Protein AF-A0A9J6DP48-F1 (afdb_monomer_lite)

Structure (mmCIF, N/CA/C/O backbone):
data_AF-A0A9J6DP48-F1
#
_entry.id   AF-A0A9J6DP48-F1
#
loop_
_atom_site.group_PDB
_atom_site.id
_atom_site.type_symbol
_atom_site.label_atom_id
_atom_site.label_alt_id
_atom_site.label_comp_id
_atom_site.label_asym_id
_atom_site.label_entity_id
_atom_site.label_seq_id
_atom_site.pdbx_PDB_ins_code
_atom_site.Cartn_x
_atom_site.Cartn_y
_atom_site.Cartn_z
_atom_site.occupancy
_atom_site.B_iso_or_equiv
_atom_site.auth_seq_id
_atom_site.auth_comp_id
_atom_site.auth_asym_id
_atom_site.auth_atom_id
_atom_site.pdbx_PDB_model_num
ATOM 1 N N . MET A 1 1 ? 14.616 7.658 72.452 1.00 38.72 1 MET A N 1
ATOM 2 C CA . MET A 1 1 ? 15.156 8.562 71.415 1.00 38.72 1 MET A CA 1
ATOM 3 C C . MET A 1 1 ? 15.125 7.809 70.086 1.00 38.72 1 MET A C 1
ATOM 5 O O . MET A 1 1 ? 15.898 6.875 69.933 1.00 38.72 1 MET A O 1
ATOM 9 N N . GLN A 1 2 ? 14.198 8.111 69.175 1.00 39.59 2 GLN A N 1
ATOM 10 C CA . GLN A 1 2 ? 14.243 7.608 67.791 1.00 39.59 2 GLN A CA 1
ATO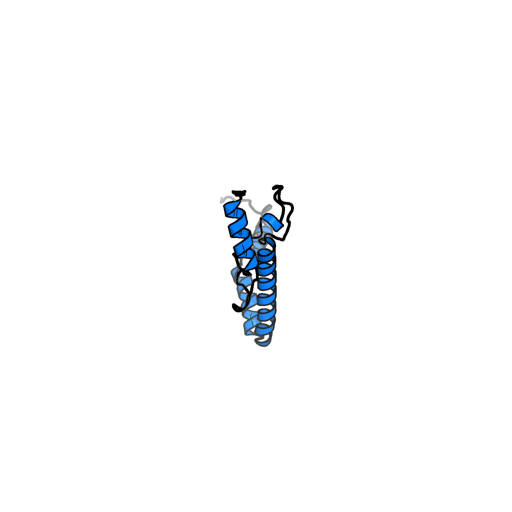M 11 C C . GLN A 1 2 ? 14.363 8.817 66.853 1.00 39.59 2 GLN A C 1
ATOM 13 O O . G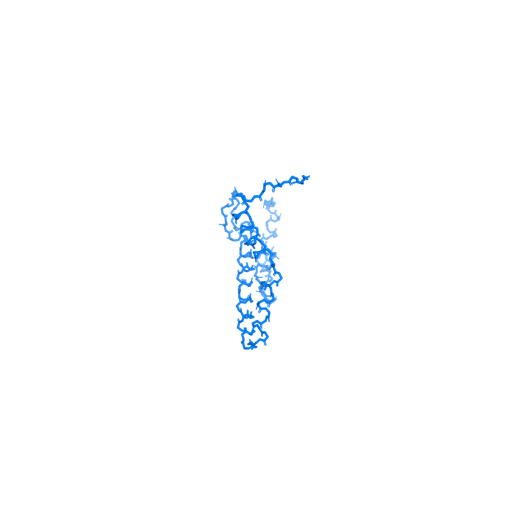LN A 1 2 ? 13.690 9.819 67.109 1.00 39.59 2 GLN A O 1
ATOM 18 N N . PRO A 1 3 ? 15.241 8.786 65.834 1.00 47.66 3 PRO A N 1
ATOM 19 C CA . PRO A 1 3 ? 15.515 9.960 65.020 1.00 47.66 3 PRO A CA 1
ATOM 20 C C . PRO A 1 3 ? 14.366 10.214 64.041 1.00 47.66 3 PRO A C 1
ATOM 22 O O . PRO A 1 3 ? 13.987 9.353 63.248 1.00 47.66 3 PRO A O 1
ATOM 25 N N . ILE A 1 4 ? 13.820 11.425 64.105 1.00 49.38 4 ILE A N 1
ATOM 26 C CA . ILE A 1 4 ? 12.831 11.954 63.169 1.00 49.38 4 ILE A CA 1
ATOM 27 C C . ILE A 1 4 ? 13.558 12.194 61.843 1.00 49.38 4 ILE A C 1
ATOM 29 O O . ILE A 1 4 ? 14.366 13.112 61.726 1.00 49.38 4 ILE A O 1
ATOM 33 N N . THR A 1 5 ? 13.315 11.342 60.847 1.00 54.69 5 THR A N 1
ATOM 34 C CA . THR A 1 5 ? 13.857 11.542 59.501 1.00 54.69 5 THR A CA 1
ATOM 35 C C . THR A 1 5 ? 13.047 12.611 58.780 1.00 54.69 5 THR A C 1
ATOM 37 O O . THR A 1 5 ? 11.909 12.384 58.361 1.00 54.69 5 THR A O 1
ATOM 40 N N . ASP A 1 6 ? 13.662 13.774 58.633 1.00 50.88 6 ASP A N 1
ATOM 41 C CA . ASP A 1 6 ? 13.174 14.901 57.859 1.00 50.88 6 ASP A CA 1
ATOM 42 C C . ASP A 1 6 ? 13.289 14.607 56.351 1.00 50.88 6 ASP A C 1
ATOM 44 O O . ASP A 1 6 ? 14.372 14.620 55.765 1.00 50.88 6 ASP A O 1
ATOM 48 N N . LYS A 1 7 ? 12.167 14.257 55.715 1.00 54.50 7 LYS A N 1
ATOM 49 C CA . LYS A 1 7 ? 12.022 14.191 54.248 1.00 54.50 7 LYS A CA 1
ATOM 50 C C . LYS A 1 7 ? 10.617 14.634 53.838 1.00 54.50 7 LYS A C 1
ATOM 52 O O . LYS A 1 7 ? 9.871 13.860 53.240 1.00 54.50 7 LYS A O 1
ATOM 57 N N . LYS A 1 8 ? 10.208 15.861 54.180 1.00 53.84 8 LYS A N 1
ATOM 58 C CA . LYS A 1 8 ? 8.842 16.334 53.866 1.00 53.84 8 LYS A CA 1
ATOM 59 C C . LYS A 1 8 ? 8.696 17.672 53.139 1.00 53.84 8 LYS A C 1
ATOM 61 O O . LYS A 1 8 ? 7.571 18.146 53.046 1.00 53.84 8 LYS A O 1
ATOM 66 N N . PHE A 1 9 ? 9.739 18.230 52.514 1.00 52.09 9 PHE A N 1
ATOM 67 C CA . PHE A 1 9 ? 9.581 19.523 51.812 1.00 52.09 9 PHE A CA 1
ATOM 68 C C . PHE A 1 9 ? 9.864 19.555 50.296 1.00 52.09 9 PHE A C 1
ATOM 70 O O . PHE A 1 9 ? 9.382 20.453 49.616 1.00 52.09 9 PHE A O 1
ATOM 77 N N . GLY A 1 10 ? 10.544 18.556 49.717 1.00 54.34 10 GLY A N 1
ATOM 78 C CA . GLY A 1 10 ? 10.878 18.538 48.274 1.00 54.34 10 GLY A CA 1
ATOM 79 C C . GLY A 1 10 ? 10.018 17.626 47.388 1.00 54.34 10 GLY A C 1
ATOM 80 O O . GLY A 1 10 ? 10.191 17.595 46.173 1.00 54.34 10 GLY A O 1
ATOM 81 N N . SER A 1 11 ? 9.108 16.847 47.975 1.00 58.91 11 SER A N 1
ATOM 82 C CA . SER A 1 11 ? 8.538 15.676 47.297 1.00 58.91 11 SER A CA 1
ATOM 83 C C . SER A 1 11 ? 7.237 15.988 46.523 1.00 58.91 11 SER A C 1
ATOM 85 O O . SER A 1 11 ? 7.026 15.409 45.461 1.00 58.91 11 SER A O 1
ATOM 87 N N . HIS A 1 12 ? 6.426 16.984 46.942 1.00 58.69 12 HIS A N 1
ATOM 88 C CA . HIS A 1 12 ? 5.086 17.298 46.371 1.00 58.69 12 HIS A CA 1
ATOM 89 C C . HIS A 1 12 ? 4.992 17.474 44.858 1.00 58.69 12 HIS A C 1
ATOM 91 O O . HIS A 1 12 ? 3.993 17.092 44.240 1.00 58.69 12 HIS A O 1
ATOM 97 N N . ARG A 1 13 ? 6.044 18.007 44.243 1.00 63.12 13 ARG A N 1
ATOM 98 C CA . ARG A 1 13 ? 6.083 18.224 42.799 1.00 63.12 13 ARG A CA 1
ATOM 99 C C . ARG A 1 13 ? 6.512 16.964 42.039 1.00 63.12 13 ARG A C 1
ATOM 101 O O . ARG A 1 13 ? 5.969 16.707 40.970 1.00 63.12 13 ARG A O 1
ATOM 108 N N . ALA A 1 14 ? 7.417 16.169 42.613 1.00 64.88 14 ALA A N 1
ATOM 109 C CA . ALA A 1 14 ? 8.017 14.999 41.974 1.00 64.88 14 ALA A CA 1
ATOM 110 C C . ALA A 1 14 ? 7.031 13.829 41.824 1.00 64.88 14 ALA A C 1
ATOM 112 O O . ALA A 1 14 ? 6.962 13.215 40.757 1.00 64.88 14 ALA A O 1
ATOM 113 N N . TYR A 1 15 ? 6.209 13.547 42.840 1.00 64.81 15 TYR A N 1
ATOM 114 C CA . TYR A 1 15 ? 5.183 12.506 42.700 1.00 64.81 15 TYR A CA 1
ATOM 115 C C . TYR A 1 15 ? 4.028 12.925 41.803 1.00 64.81 15 TYR A C 1
ATOM 117 O O . TYR A 1 15 ? 3.559 12.103 41.028 1.00 64.81 15 TYR A O 1
ATOM 125 N N . ARG A 1 16 ? 3.640 14.206 41.796 1.00 71.81 16 ARG A N 1
ATOM 126 C CA . ARG A 1 16 ? 2.632 14.705 40.848 1.00 71.81 16 ARG A CA 1
ATOM 127 C C . ARG A 1 16 ? 3.093 14.539 39.394 1.00 71.81 16 ARG A C 1
ATOM 129 O O . ARG A 1 16 ? 2.302 14.165 38.533 1.00 71.81 16 ARG A O 1
ATOM 136 N N . THR A 1 17 ? 4.376 14.780 39.110 1.00 66.88 17 THR A N 1
ATOM 137 C CA . THR A 1 17 ? 4.948 14.518 37.778 1.00 66.88 17 THR A CA 1
ATOM 138 C C . THR A 1 17 ? 5.053 13.025 37.463 1.00 66.88 17 THR A C 1
ATOM 140 O O . THR A 1 17 ? 4.810 12.633 36.324 1.00 66.88 17 THR A O 1
ATOM 143 N N . ALA A 1 18 ? 5.352 12.179 38.453 1.00 70.62 18 ALA A N 1
ATOM 144 C CA . ALA A 1 18 ? 5.431 10.729 38.268 1.00 70.62 18 ALA A CA 1
ATOM 145 C C . ALA A 1 18 ? 4.051 10.084 38.025 1.00 70.62 18 ALA A C 1
ATOM 147 O O . ALA A 1 18 ? 3.928 9.210 37.171 1.00 70.62 18 ALA A O 1
ATOM 148 N N . GLU A 1 19 ? 3.001 10.557 38.700 1.00 69.00 19 GLU A N 1
ATOM 149 C CA . GLU A 1 19 ? 1.613 10.128 38.474 1.00 69.00 19 GLU A CA 1
ATOM 150 C C . GLU A 1 19 ? 1.126 10.486 37.062 1.00 69.00 19 GLU A C 1
ATOM 152 O O . GLU A 1 19 ? 0.516 9.664 36.375 1.00 69.00 19 GLU A O 1
ATOM 157 N N . MET A 1 20 ? 1.446 11.693 36.582 1.00 65.75 20 MET A N 1
ATOM 158 C CA . MET A 1 20 ? 1.123 12.119 35.213 1.00 65.75 20 MET A CA 1
ATOM 159 C C . MET A 1 20 ? 1.863 11.271 34.168 1.00 65.75 20 MET A C 1
ATOM 161 O O . MET A 1 20 ? 1.273 10.871 33.164 1.00 65.75 20 MET A O 1
ATOM 165 N N . MET A 1 21 ? 3.132 10.939 34.430 1.00 65.19 21 MET A N 1
ATOM 166 C CA . MET A 1 21 ? 3.930 10.048 33.583 1.00 65.19 21 MET A CA 1
ATOM 167 C C . MET A 1 21 ? 3.373 8.618 33.549 1.00 65.19 21 MET A C 1
ATOM 169 O O . MET A 1 21 ? 3.361 8.004 32.484 1.00 65.19 21 MET A O 1
ATOM 173 N N . GLN A 1 22 ? 2.866 8.092 34.671 1.00 66.56 22 GLN A N 1
ATOM 174 C CA . GLN A 1 22 ? 2.203 6.783 34.690 1.00 66.56 22 GLN A CA 1
ATOM 175 C C . GLN A 1 22 ? 0.908 6.780 33.870 1.00 66.56 22 GLN A C 1
ATOM 177 O O . GLN A 1 22 ? 0.672 5.845 33.113 1.00 66.56 22 GLN A O 1
ATOM 182 N N . LYS A 1 23 ? 0.104 7.848 33.936 1.00 63.81 23 LYS A N 1
ATOM 183 C CA . LYS A 1 23 ? -1.174 7.932 33.207 1.00 63.81 23 LYS A CA 1
ATOM 184 C C . LYS A 1 23 ? -1.012 7.961 31.681 1.00 63.81 23 LYS A C 1
ATOM 186 O O . LYS A 1 23 ? -1.891 7.485 30.969 1.00 63.81 23 LYS A O 1
ATOM 191 N N . ILE A 1 24 ? 0.106 8.490 31.182 1.00 63.44 24 ILE A N 1
ATOM 192 C CA . ILE A 1 24 ? 0.457 8.486 29.749 1.00 63.44 24 ILE A CA 1
ATOM 193 C C . ILE A 1 24 ? 1.027 7.122 29.316 1.00 63.44 24 ILE A C 1
ATOM 195 O O . ILE A 1 24 ? 0.912 6.744 28.152 1.00 63.44 24 ILE A O 1
ATOM 199 N N . LYS A 1 25 ? 1.617 6.360 30.246 1.00 62.44 25 LYS A N 1
ATOM 200 C CA . LYS A 1 25 ? 2.350 5.117 29.968 1.00 62.44 25 LYS A CA 1
ATOM 201 C C . LYS A 1 25 ? 1.486 3.849 29.983 1.00 62.44 25 LYS A C 1
ATOM 203 O O . LYS A 1 25 ? 2.041 2.772 29.815 1.00 62.44 25 LYS A O 1
ATOM 208 N N . ASP A 1 26 ? 0.162 3.954 30.114 1.00 65.00 26 ASP A N 1
ATOM 209 C CA . ASP A 1 26 ? -0.770 2.817 30.035 1.00 65.00 26 ASP A CA 1
ATOM 210 C C . ASP A 1 26 ? -1.331 2.653 28.593 1.00 65.00 26 ASP A C 1
ATOM 212 O O . ASP A 1 26 ? -2.470 3.060 28.325 1.00 65.00 26 ASP A O 1
ATOM 216 N N . PRO A 1 27 ? -0.598 2.048 27.629 1.00 62.41 27 PRO A N 1
ATOM 217 C CA . PRO A 1 27 ? -1.083 1.845 26.256 1.00 62.41 27 PRO A CA 1
ATOM 218 C C . PRO A 1 27 ? -2.288 0.896 26.200 1.00 62.41 27 PRO A C 1
ATOM 220 O O . PRO A 1 27 ? -3.086 0.951 25.264 1.00 62.41 27 PRO A O 1
ATOM 223 N N . GLU A 1 28 ? -2.428 0.045 27.216 1.00 66.88 28 GLU A N 1
ATOM 224 C CA . GLU A 1 28 ? -3.530 -0.897 27.403 1.00 66.88 28 GLU A CA 1
ATOM 225 C C . GLU A 1 28 ? -4.877 -0.161 27.489 1.00 66.88 28 GLU A C 1
ATOM 227 O O . GLU A 1 28 ? -5.818 -0.493 26.770 1.00 66.88 28 GLU A O 1
ATOM 232 N N . LYS A 1 29 ? -4.970 0.912 28.291 1.00 61.22 29 LYS A N 1
ATOM 233 C CA . LYS A 1 29 ? -6.231 1.651 28.493 1.00 61.22 29 LYS A CA 1
ATOM 234 C C . LYS A 1 29 ? -6.672 2.413 27.242 1.00 61.22 29 LYS A C 1
ATOM 236 O O . LYS A 1 29 ? -7.864 2.471 26.949 1.00 61.22 29 LYS A O 1
ATOM 241 N N . MET A 1 30 ? -5.716 2.940 26.476 1.00 60.28 30 MET A N 1
ATOM 242 C CA . MET A 1 30 ? -5.978 3.621 25.202 1.00 60.28 30 MET A CA 1
ATOM 243 C C . MET A 1 30 ? -6.451 2.644 24.112 1.00 60.28 30 MET A C 1
ATOM 245 O O . MET A 1 30 ? -7.399 2.947 23.389 1.00 60.28 30 MET A O 1
ATOM 249 N N . LYS A 1 31 ? -5.8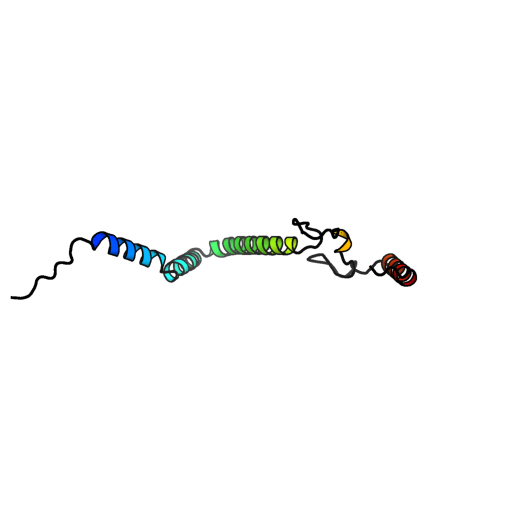48 1.446 24.012 1.00 60.28 31 LYS A N 1
ATOM 250 C CA . LYS A 1 31 ? -6.275 0.403 23.055 1.00 60.28 31 LYS A CA 1
ATOM 251 C C . LYS A 1 31 ? -7.667 -0.141 23.369 1.00 60.28 31 LYS A C 1
ATOM 253 O O . LYS A 1 31 ? -8.466 -0.358 22.457 1.00 60.28 31 LYS A O 1
ATOM 258 N N . VAL A 1 32 ? -7.973 -0.330 24.651 1.00 62.28 32 VAL A N 1
ATOM 259 C CA . VAL A 1 32 ? -9.283 -0.824 25.095 1.00 62.28 32 VAL A CA 1
ATOM 260 C C . VAL A 1 32 ? -10.395 0.186 24.789 1.00 62.28 32 VAL A C 1
ATOM 262 O O . VAL A 1 32 ? -11.483 -0.230 24.397 1.00 62.28 32 VAL A O 1
ATOM 265 N N . PHE A 1 33 ? -10.126 1.495 24.871 1.00 64.19 33 PHE A N 1
ATOM 266 C CA . PHE A 1 33 ? -11.118 2.544 24.603 1.00 64.19 33 PHE A CA 1
ATOM 267 C C . PHE A 1 33 ? -11.691 2.493 23.171 1.00 64.19 33 PHE A C 1
ATOM 269 O O . PHE A 1 33 ? -12.908 2.567 22.992 1.00 64.19 33 PHE A O 1
ATOM 276 N N . GLY A 1 34 ? -10.846 2.282 22.154 1.00 68.69 34 GLY A N 1
ATOM 277 C CA . GLY A 1 34 ? -11.287 2.205 20.753 1.00 68.69 34 GLY A CA 1
ATOM 278 C C . GLY A 1 34 ? -12.138 0.966 20.448 1.00 68.69 34 GLY A C 1
ATOM 279 O O . GLY A 1 34 ? -13.191 1.061 19.822 1.00 68.69 34 GLY A O 1
ATOM 280 N N . LEU A 1 35 ? -11.732 -0.202 20.955 1.00 72.00 35 LEU A N 1
ATOM 281 C CA . LEU A 1 35 ? -12.469 -1.460 20.772 1.00 72.00 35 LEU A CA 1
ATOM 282 C C . LEU A 1 35 ? -13.823 -1.461 21.501 1.00 72.00 35 LEU A C 1
ATOM 284 O O . LEU A 1 35 ? -14.792 -2.047 21.012 1.00 72.00 35 LEU A O 1
ATOM 288 N N . TYR A 1 36 ? -13.914 -0.788 22.652 1.00 70.44 36 TYR A N 1
ATOM 289 C CA . TYR A 1 36 ? -15.168 -0.670 23.399 1.00 70.44 36 TYR A CA 1
ATOM 290 C C . TYR A 1 36 ? -16.206 0.184 22.656 1.00 70.44 36 TYR A C 1
ATOM 292 O O . TYR A 1 36 ? -17.386 -0.173 22.625 1.00 70.44 36 TYR A O 1
ATOM 300 N N . ALA A 1 37 ? -15.765 1.262 21.999 1.00 74.44 37 ALA A N 1
ATOM 301 C CA . ALA A 1 37 ? -16.627 2.119 21.186 1.00 74.44 37 ALA A CA 1
ATOM 302 C C . ALA A 1 37 ? -17.258 1.351 20.007 1.00 74.44 37 ALA A C 1
ATOM 304 O O . ALA 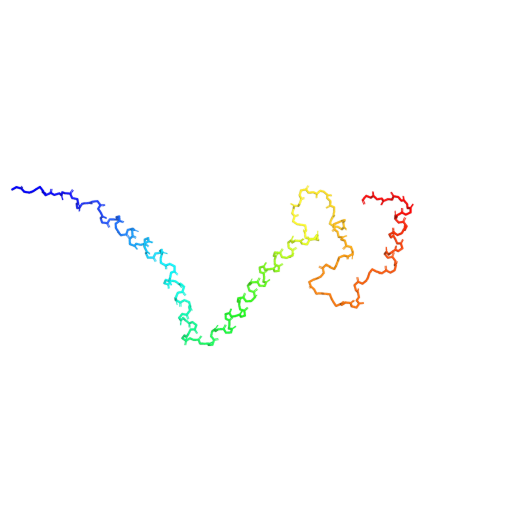A 1 37 ? -18.466 1.451 19.782 1.00 74.44 37 ALA A O 1
ATOM 305 N N . PHE A 1 38 ? -16.484 0.496 19.328 1.00 76.56 38 PHE A N 1
ATOM 306 C CA . PHE A 1 38 ? -16.987 -0.343 18.231 1.00 76.56 38 PHE A CA 1
ATOM 307 C C . PHE A 1 38 ? -17.962 -1.439 18.686 1.00 76.56 38 PHE A C 1
ATOM 309 O O . PHE A 1 38 ? -18.876 -1.795 17.945 1.00 76.56 38 PHE A O 1
ATOM 316 N N . ARG A 1 39 ? -17.824 -1.960 19.917 1.00 77.00 39 ARG A N 1
ATOM 317 C CA . ARG A 1 39 ? -18.794 -2.921 20.487 1.00 77.00 39 ARG A CA 1
ATOM 318 C C . ARG A 1 39 ? -20.127 -2.267 20.850 1.00 77.00 39 ARG A C 1
ATOM 320 O O . ARG A 1 39 ? -21.157 -2.933 20.770 1.00 77.00 39 ARG A O 1
ATOM 327 N N . ARG A 1 40 ? -20.107 -0.993 21.256 1.00 82.12 40 ARG A N 1
ATOM 328 C CA . ARG A 1 40 ? -21.296 -0.219 21.647 1.00 82.12 40 ARG A CA 1
ATOM 329 C C . ARG A 1 40 ? -22.099 0.254 20.429 1.00 82.12 40 ARG A C 1
ATOM 331 O O . ARG A 1 40 ? -23.323 0.203 20.474 1.00 82.12 40 ARG A O 1
ATOM 338 N N . HIS A 1 41 ? -21.422 0.654 19.350 1.00 82.00 41 HIS A N 1
ATOM 339 C CA . HIS A 1 41 ? -22.043 1.186 18.132 1.00 82.00 41 HIS A CA 1
ATOM 340 C C . HIS A 1 41 ? -21.558 0.432 16.886 1.00 82.00 41 HIS A C 1
ATOM 342 O O . HIS A 1 41 ? -20.586 0.817 16.236 1.00 82.00 41 HIS A O 1
ATOM 348 N N . LYS A 1 42 ? -22.260 -0.652 16.535 1.00 82.88 42 LYS A N 1
ATOM 349 C CA . LYS A 1 42 ? -21.881 -1.543 15.421 1.00 82.88 42 LYS A CA 1
ATOM 350 C C . LYS A 1 42 ? -21.969 -0.881 14.040 1.00 82.88 42 LYS A C 1
ATOM 352 O O . LYS A 1 42 ? -21.282 -1.303 13.118 1.00 82.88 42 LYS A O 1
ATOM 357 N N . GLU A 1 43 ? -22.764 0.174 13.912 1.00 87.00 43 GLU A N 1
ATOM 358 C CA . GLU A 1 43 ? -22.937 0.953 12.676 1.00 87.00 43 GLU A CA 1
ATOM 359 C C . GLU A 1 43 ? -21.677 1.742 12.284 1.00 87.00 43 GLU A C 1
ATOM 361 O O . GLU A 1 43 ? -21.483 2.078 11.120 1.00 87.00 43 GLU A O 1
ATOM 366 N N . VAL A 1 44 ? -20.774 1.989 13.238 1.00 86.88 44 VAL A N 1
ATOM 367 C CA . VAL A 1 44 ? -19.524 2.735 13.011 1.00 86.88 44 VAL A CA 1
ATOM 36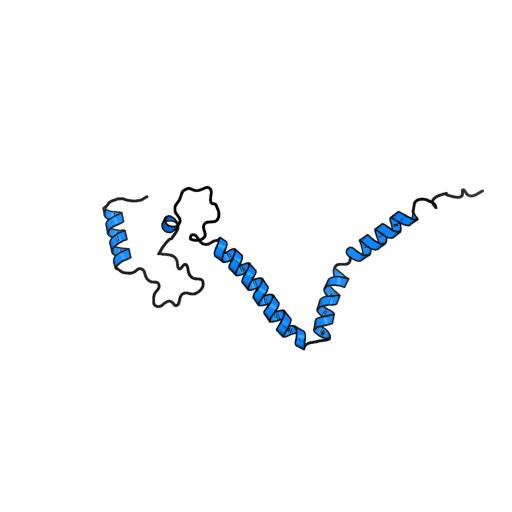8 C C . VAL A 1 44 ? -18.445 1.854 12.364 1.00 86.88 44 VAL A C 1
ATOM 370 O O . VAL A 1 44 ? -17.510 2.360 11.745 1.00 86.88 44 VAL A O 1
ATOM 373 N N . ILE A 1 45 ? -18.582 0.527 12.458 1.00 87.62 45 ILE A N 1
ATOM 374 C CA . ILE A 1 45 ? -17.631 -0.451 11.911 1.00 87.62 45 ILE A CA 1
ATOM 375 C C . ILE A 1 45 ? -17.456 -0.302 10.387 1.00 87.62 45 ILE A C 1
ATOM 377 O O . ILE A 1 45 ? -16.313 -0.139 9.956 1.00 87.62 45 ILE A O 1
ATOM 381 N N . PRO A 1 46 ? -18.517 -0.309 9.550 1.00 91.56 46 PRO A N 1
ATOM 382 C CA . PRO A 1 46 ? -18.359 -0.142 8.102 1.00 91.56 46 PRO A CA 1
ATOM 383 C C . PRO A 1 46 ? -17.788 1.229 7.718 1.00 91.56 46 PRO A C 1
ATOM 385 O O . PRO A 1 46 ? -16.975 1.317 6.800 1.00 91.56 46 PRO A O 1
ATOM 388 N N . LEU A 1 47 ? -18.149 2.292 8.446 1.00 91.31 47 LEU A N 1
ATOM 389 C CA . LEU A 1 47 ? -17.638 3.639 8.188 1.00 91.31 47 LEU A CA 1
ATOM 390 C C . LEU A 1 47 ? -16.116 3.702 8.391 1.00 91.31 47 LEU A C 1
ATOM 392 O O . LEU A 1 47 ? -15.376 4.160 7.521 1.00 91.31 47 LEU A O 1
ATOM 396 N N . VAL A 1 48 ? -15.634 3.182 9.523 1.00 90.31 48 VAL A N 1
ATOM 397 C CA . VAL A 1 48 ? -14.199 3.146 9.835 1.00 90.31 48 VAL A CA 1
ATOM 398 C C . VAL A 1 48 ? -13.448 2.171 8.928 1.00 90.31 48 VAL A C 1
ATOM 400 O O . VAL A 1 48 ? -12.297 2.432 8.573 1.00 90.31 48 VAL A O 1
ATOM 403 N N . ALA A 1 49 ? -14.090 1.093 8.473 1.00 91.69 49 ALA A N 1
ATOM 404 C CA . ALA A 1 49 ? -13.501 0.186 7.494 1.00 91.69 49 ALA A CA 1
ATOM 405 C C . ALA A 1 49 ? -13.184 0.912 6.175 1.00 91.69 49 ALA A C 1
ATOM 407 O O . ALA A 1 49 ? -12.055 0.838 5.700 1.00 91.69 49 ALA A O 1
ATOM 408 N N . ILE A 1 50 ? -14.118 1.695 5.629 1.00 95.31 50 ILE A N 1
ATOM 409 C CA . ILE A 1 50 ? -13.887 2.442 4.380 1.00 95.31 50 ILE A CA 1
ATOM 410 C C . ILE A 1 50 ? -12.782 3.487 4.562 1.00 95.31 50 ILE A C 1
ATOM 412 O O . ILE A 1 50 ? -11.882 3.579 3.729 1.00 95.31 50 ILE A O 1
ATOM 416 N N . ILE A 1 51 ? -12.801 4.234 5.670 1.00 95.75 51 ILE A N 1
ATOM 417 C CA . ILE A 1 51 ? -11.777 5.248 5.965 1.00 95.75 51 ILE A CA 1
ATOM 418 C C . ILE A 1 51 ? -10.394 4.602 6.103 1.00 95.75 51 ILE A C 1
ATOM 420 O O . ILE A 1 51 ? -9.412 5.116 5.565 1.00 95.75 51 ILE A O 1
ATOM 424 N N . SER A 1 52 ? -10.298 3.465 6.794 1.00 94.50 52 SER A N 1
ATOM 425 C CA . SER A 1 52 ? -9.020 2.768 6.970 1.00 94.50 52 SER A CA 1
ATOM 426 C C . SER A 1 52 ? -8.484 2.224 5.646 1.00 94.50 52 SER A C 1
ATOM 428 O O . SER A 1 52 ? -7.324 2.477 5.325 1.00 94.50 52 SER A O 1
ATOM 430 N N . VAL A 1 53 ? -9.328 1.582 4.829 1.00 96.62 53 VAL A N 1
ATOM 431 C CA . VAL A 1 53 ? -8.957 1.127 3.480 1.00 96.62 53 VAL A CA 1
ATOM 432 C C . VAL A 1 53 ? -8.519 2.302 2.605 1.00 96.62 53 VAL A C 1
ATOM 434 O O . VAL A 1 53 ? -7.482 2.212 1.953 1.00 96.62 53 VAL A O 1
ATOM 437 N N . ALA A 1 54 ? -9.241 3.425 2.629 1.00 95.81 54 ALA A N 1
ATOM 438 C CA . ALA A 1 54 ? -8.888 4.618 1.862 1.00 95.81 54 ALA A CA 1
ATOM 439 C C . ALA A 1 54 ? -7.542 5.214 2.302 1.00 95.81 54 ALA A C 1
ATOM 441 O O . ALA A 1 54 ? -6.708 5.551 1.464 1.00 95.81 54 ALA A O 1
ATOM 442 N N . THR A 1 55 ? -7.299 5.305 3.610 1.00 96.44 55 THR A N 1
ATOM 443 C CA . THR A 1 55 ? -6.062 5.887 4.152 1.00 96.44 55 THR A CA 1
ATOM 444 C C . THR A 1 55 ? -4.856 5.003 3.838 1.00 96.44 55 THR A C 1
ATOM 446 O O . THR A 1 55 ? -3.841 5.490 3.342 1.00 96.44 55 THR A O 1
ATOM 449 N N . ILE A 1 56 ? -4.982 3.691 4.059 1.00 97.12 56 ILE A N 1
ATOM 450 C CA . ILE A 1 56 ? -3.937 2.714 3.729 1.00 97.12 56 ILE A CA 1
ATOM 451 C C . ILE A 1 56 ? -3.688 2.697 2.218 1.00 97.12 56 ILE A C 1
ATOM 453 O O . ILE A 1 56 ? -2.537 2.732 1.790 1.00 97.12 56 ILE A O 1
ATOM 457 N N . GLY A 1 57 ? -4.752 2.703 1.410 1.00 95.62 57 GLY A N 1
ATOM 458 C CA . GLY A 1 57 ? -4.667 2.761 -0.047 1.00 95.62 57 GLY A CA 1
ATOM 459 C C . GLY A 1 57 ? -3.958 4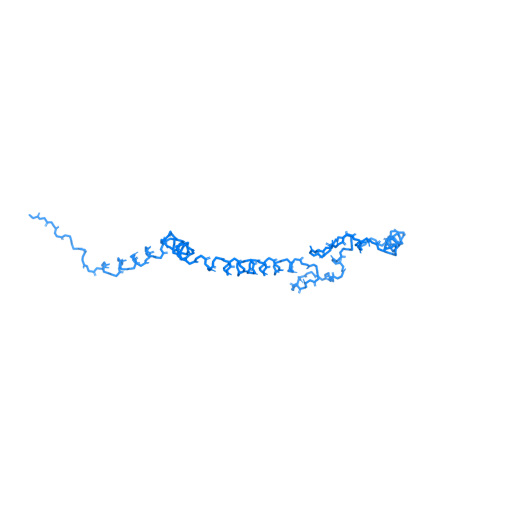.020 -0.543 1.00 95.62 57 GLY A C 1
ATOM 460 O O . GLY A 1 57 ? -3.093 3.928 -1.408 1.00 95.62 57 GLY A O 1
ATOM 461 N N . CYS A 1 58 ? -4.248 5.183 0.045 1.00 95.62 58 CYS A N 1
ATOM 462 C CA . CYS A 1 58 ? -3.595 6.447 -0.296 1.00 95.62 58 CYS A CA 1
ATOM 463 C C . CYS A 1 58 ? -2.094 6.425 0.029 1.00 95.62 58 CYS A C 1
ATOM 465 O O . CYS A 1 58 ? -1.272 6.817 -0.803 1.00 95.62 58 CYS A O 1
ATOM 467 N N . ILE A 1 59 ? -1.718 5.908 1.203 1.00 95.94 59 ILE A N 1
ATOM 468 C CA . ILE A 1 59 ? -0.311 5.770 1.602 1.00 95.94 59 ILE A CA 1
ATOM 469 C C . ILE A 1 59 ? 0.412 4.793 0.667 1.00 95.94 59 ILE A C 1
ATOM 471 O O . ILE A 1 59 ? 1.465 5.125 0.122 1.00 95.94 59 ILE A O 1
ATOM 475 N N . ALA A 1 60 ? -0.174 3.618 0.425 1.00 93.88 60 ALA A N 1
ATOM 476 C CA . ALA A 1 60 ? 0.393 2.606 -0.460 1.00 93.88 60 ALA A CA 1
ATOM 477 C C . ALA A 1 60 ? 0.555 3.129 -1.896 1.00 93.88 60 ALA A C 1
ATOM 479 O O . ALA A 1 60 ? 1.599 2.926 -2.513 1.00 93.88 60 ALA A O 1
ATOM 480 N N . PHE A 1 61 ? -0.438 3.857 -2.414 1.00 91.19 61 PHE A N 1
ATOM 481 C CA . PHE A 1 61 ? -0.379 4.462 -3.741 1.00 91.19 61 PHE A CA 1
ATOM 482 C C . PHE A 1 61 ? 0.663 5.585 -3.822 1.00 91.19 61 PHE A C 1
ATOM 484 O O . PHE A 1 61 ? 1.404 5.674 -4.800 1.00 91.19 61 PHE A O 1
ATOM 491 N N . SER A 1 62 ? 0.783 6.408 -2.781 1.00 90.69 62 SER A N 1
ATOM 492 C CA . SER A 1 62 ? 1.807 7.457 -2.705 1.00 90.69 62 SER A CA 1
ATOM 493 C C . SER A 1 62 ? 3.214 6.855 -2.730 1.00 90.69 62 SER A C 1
ATOM 495 O O . SER A 1 62 ? 4.052 7.264 -3.529 1.00 90.69 62 SER A O 1
ATOM 497 N N . MET A 1 63 ? 3.459 5.807 -1.938 1.00 90.38 63 MET A N 1
ATOM 498 C CA . MET A 1 63 ? 4.736 5.088 -1.963 1.00 90.38 63 MET A CA 1
ATOM 499 C C . MET A 1 63 ? 4.981 4.409 -3.317 1.00 90.38 63 MET A C 1
ATOM 501 O O . MET A 1 63 ? 6.081 4.490 -3.859 1.00 90.38 63 MET A O 1
ATOM 505 N N . TYR A 1 64 ? 3.958 3.781 -3.902 1.00 87.44 64 TYR A N 1
ATOM 506 C CA . TYR A 1 64 ? 4.055 3.139 -5.212 1.00 87.44 64 TYR A CA 1
ATOM 507 C C . TYR A 1 64 ? 4.422 4.133 -6.321 1.00 87.44 64 TYR A C 1
ATOM 509 O O . TYR A 1 64 ? 5.338 3.870 -7.102 1.00 87.44 64 TYR A O 1
ATOM 517 N N . THR A 1 65 ? 3.758 5.289 -6.387 1.00 86.38 65 THR A N 1
ATOM 518 C CA . THR A 1 65 ? 4.028 6.298 -7.427 1.00 86.38 65 THR A CA 1
ATOM 519 C C . THR A 1 65 ? 5.435 6.877 -7.307 1.00 86.38 65 THR A C 1
ATOM 521 O O . THR A 1 65 ? 6.094 7.066 -8.326 1.00 86.38 65 THR A O 1
ATOM 524 N N . MET A 1 66 ? 5.958 7.047 -6.089 1.00 84.44 66 MET A N 1
ATOM 525 C CA . MET A 1 66 ? 7.342 7.485 -5.870 1.00 84.44 66 MET A CA 1
ATOM 526 C C . MET A 1 66 ? 8.391 6.506 -6.417 1.00 84.44 66 MET A C 1
ATOM 528 O O . MET A 1 66 ? 9.477 6.931 -6.804 1.00 84.44 66 MET A O 1
ATOM 532 N N . THR A 1 67 ? 8.088 5.205 -6.483 1.00 81.56 67 THR A N 1
ATOM 533 C CA . THR A 1 67 ? 9.019 4.206 -7.042 1.00 81.56 67 THR A CA 1
ATOM 534 C C . THR A 1 67 ? 9.059 4.185 -8.570 1.00 81.56 67 THR A C 1
ATOM 536 O O . THR A 1 67 ? 9.928 3.532 -9.152 1.00 81.56 67 THR A O 1
ATOM 539 N N . LYS A 1 68 ? 8.145 4.890 -9.253 1.00 80.62 68 LYS A N 1
ATOM 540 C CA . LYS A 1 68 ? 8.074 4.856 -10.716 1.00 80.62 68 LYS A CA 1
ATOM 541 C C . LYS A 1 68 ? 9.274 5.547 -11.374 1.00 80.62 68 LYS A C 1
ATOM 543 O O . LYS A 1 68 ? 9.768 6.560 -10.869 1.00 80.62 68 LYS A O 1
ATOM 548 N N . PRO A 1 69 ? 9.753 5.027 -12.523 1.00 75.38 69 PRO A N 1
ATOM 549 C CA . PRO A 1 69 ? 10.847 5.653 -13.269 1.00 75.38 69 PRO A CA 1
ATOM 550 C C . PRO A 1 69 ? 10.464 7.044 -13.799 1.00 75.38 69 PRO A C 1
ATOM 552 O O . PRO A 1 69 ? 11.333 7.909 -13.910 1.00 75.38 69 PRO A O 1
ATOM 555 N N . ASP A 1 70 ? 9.171 7.272 -14.039 1.00 71.44 70 ASP A N 1
ATOM 556 C CA . ASP A 1 70 ? 8.641 8.510 -14.618 1.00 71.44 70 ASP A CA 1
ATOM 557 C C . ASP A 1 70 ? 8.566 9.671 -13.617 1.00 71.44 70 ASP A C 1
ATOM 559 O O . ASP A 1 70 ? 8.622 10.835 -14.008 1.00 71.44 70 ASP A O 1
ATOM 563 N N . VAL A 1 71 ? 8.489 9.383 -12.314 1.00 72.38 71 VAL A N 1
ATOM 564 C CA . VAL A 1 71 ? 8.418 10.420 -11.279 1.00 72.38 71 VAL A CA 1
ATOM 565 C C . VAL A 1 71 ? 9.832 10.891 -10.939 1.00 72.38 71 VAL A C 1
ATOM 567 O O . VAL A 1 71 ? 10.608 10.225 -10.241 1.00 72.38 71 VAL A O 1
ATOM 570 N N . GLN A 1 72 ? 10.187 12.065 -11.459 1.00 64.19 72 GLN A N 1
ATOM 571 C CA . GLN A 1 72 ? 11.436 12.753 -11.148 1.00 64.19 72 GLN A CA 1
ATOM 572 C C . GLN A 1 72 ? 11.338 13.423 -9.774 1.00 64.19 72 GLN A C 1
ATOM 574 O O . GLN A 1 72 ? 11.093 14.619 -9.655 1.00 64.19 72 GLN A O 1
ATOM 579 N N . PHE A 1 73 ? 11.573 12.663 -8.705 1.00 64.88 73 PHE A N 1
ATOM 580 C CA . PHE A 1 73 ? 12.142 13.285 -7.510 1.00 64.88 73 PHE A CA 1
ATOM 581 C C . PHE A 1 73 ? 13.537 13.803 -7.881 1.00 64.88 73 PHE A C 1
ATOM 583 O O . PHE A 1 73 ? 14.155 13.200 -8.754 1.00 64.88 73 PHE A O 1
ATOM 590 N N . SER A 1 74 ? 14.028 14.893 -7.282 1.00 61.22 74 SER A N 1
ATOM 591 C CA . SER A 1 74 ? 15.351 15.471 -7.586 1.00 61.22 74 SER A CA 1
ATOM 592 C C . SER A 1 74 ? 16.462 14.423 -7.401 1.00 61.22 74 SER A C 1
ATOM 594 O O . SER A 1 74 ? 17.005 14.236 -6.311 1.00 61.22 74 SER A O 1
ATOM 596 N N . ARG A 1 75 ? 16.724 13.642 -8.453 1.00 64.44 75 ARG A N 1
ATOM 597 C CA . ARG A 1 75 ? 17.696 12.552 -8.481 1.00 64.44 75 ARG A CA 1
ATOM 598 C C . ARG A 1 75 ? 19.023 13.175 -8.879 1.00 64.44 75 ARG A C 1
ATOM 600 O O . ARG A 1 75 ? 19.091 13.942 -9.833 1.00 64.44 75 ARG A O 1
ATOM 607 N N . LYS A 1 76 ? 20.082 12.825 -8.150 1.00 68.69 76 LYS A N 1
ATOM 608 C CA . LYS A 1 76 ? 21.445 13.301 -8.427 1.00 68.69 76 LYS A CA 1
ATOM 609 C C . LYS A 1 76 ? 22.000 12.762 -9.755 1.00 68.69 76 LYS A C 1
ATOM 611 O O . LYS A 1 76 ? 22.984 13.292 -10.259 1.00 68.69 76 LYS A O 1
ATOM 616 N N . ASP A 1 77 ? 21.364 11.742 -10.332 1.00 71.69 77 ASP A N 1
ATOM 617 C CA . ASP A 1 77 ? 21.802 11.118 -11.579 1.00 71.69 77 ASP A CA 1
ATOM 618 C C . ASP A 1 77 ? 21.274 11.879 -12.800 1.00 71.69 77 ASP A C 1
ATOM 620 O O . ASP A 1 77 ? 20.066 12.060 -12.958 1.00 71.69 77 ASP A O 1
ATOM 624 N N . LYS A 1 78 ? 22.168 12.209 -13.736 1.00 75.44 78 LYS A N 1
ATOM 625 C CA . LYS A 1 78 ? 21.861 12.909 -14.998 1.00 75.44 78 LYS A CA 1
ATOM 626 C C . LYS A 1 78 ? 21.179 12.025 -16.064 1.00 75.44 78 LYS A C 1
ATOM 628 O O . LYS A 1 78 ? 21.153 12.382 -17.239 1.00 75.44 78 LYS A O 1
ATOM 633 N N . ILE A 1 79 ? 20.672 10.849 -15.691 1.00 78.38 79 ILE A N 1
ATOM 634 C CA . ILE A 1 79 ? 20.045 9.909 -16.631 1.00 78.38 79 ILE A CA 1
ATOM 635 C C . ILE A 1 79 ? 18.601 10.364 -16.888 1.00 78.38 79 ILE A C 1
ATOM 637 O O . ILE A 1 79 ? 17.829 10.452 -15.920 1.00 78.38 79 ILE A O 1
ATOM 641 N N . PRO A 1 80 ? 18.209 10.621 -18.148 1.00 77.56 80 PRO A N 1
ATOM 642 C CA . PRO A 1 80 ? 16.866 11.083 -18.478 1.00 77.56 80 PRO A CA 1
ATOM 643 C C . PRO A 1 80 ? 15.803 10.006 -18.209 1.00 77.56 80 PRO A C 1
ATOM 645 O O . PRO A 1 80 ? 16.075 8.810 -18.302 1.00 77.56 80 PRO A O 1
ATOM 648 N N . SER A 1 81 ? 14.575 10.421 -17.877 1.00 74.62 81 SER A N 1
ATOM 649 C CA . SER A 1 81 ? 13.513 9.502 -17.424 1.00 74.62 81 SER A CA 1
ATOM 650 C C . SER A 1 81 ? 13.128 8.438 -18.447 1.00 74.62 81 SER A C 1
ATOM 652 O O . SER A 1 81 ? 12.973 7.279 -18.077 1.00 74.62 81 SER A O 1
ATOM 654 N N . TRP A 1 82 ? 13.046 8.789 -19.730 1.00 73.69 82 TRP A N 1
ATOM 655 C CA . TRP A 1 82 ? 12.676 7.843 -20.790 1.00 73.69 82 TRP A CA 1
ATOM 656 C C . TRP A 1 82 ? 13.702 6.720 -20.988 1.00 73.69 82 TRP A C 1
ATOM 658 O O . TRP A 1 82 ? 13.351 5.657 -21.477 1.00 73.69 82 TRP A O 1
ATOM 668 N N . MET A 1 83 ? 14.960 6.915 -20.581 1.00 78.44 83 MET A N 1
ATOM 669 C CA . MET A 1 83 ? 15.995 5.876 -20.663 1.00 78.44 83 MET A CA 1
ATOM 670 C C . MET A 1 83 ? 15.893 4.859 -19.516 1.00 78.44 83 MET A C 1
ATOM 672 O O . MET A 1 83 ? 16.460 3.775 -19.584 1.00 78.44 83 MET A O 1
ATOM 676 N N . ARG A 1 84 ? 15.149 5.193 -18.454 1.00 76.69 84 ARG A N 1
ATOM 677 C CA . ARG A 1 84 ? 14.867 4.297 -17.319 1.00 76.69 84 ARG A CA 1
ATOM 678 C C . ARG A 1 84 ? 13.628 3.431 -17.563 1.00 76.69 84 ARG A C 1
ATOM 680 O O . ARG A 1 84 ? 13.344 2.531 -16.775 1.00 76.69 84 ARG A O 1
ATOM 687 N N . TYR A 1 85 ? 12.871 3.742 -18.611 1.00 77.00 85 TYR A N 1
ATOM 688 C CA . TYR A 1 85 ? 11.648 3.056 -18.990 1.00 77.00 85 TYR A CA 1
ATOM 689 C C . TYR A 1 85 ? 11.995 1.789 -19.786 1.00 77.00 85 TYR A C 1
ATOM 691 O O . TYR A 1 85 ? 12.546 1.875 -20.880 1.00 77.00 85 TYR A O 1
ATOM 699 N N . SER A 1 86 ? 11.665 0.609 -19.252 1.00 74.50 86 SER A N 1
ATOM 700 C CA . SER A 1 86 ? 11.776 -0.659 -19.989 1.00 74.50 86 SER A CA 1
ATOM 701 C C . SER A 1 86 ? 10.407 -1.047 -20.563 1.00 74.50 86 SER A C 1
ATOM 703 O O . SER A 1 86 ? 9.470 -1.216 -19.772 1.00 74.50 86 SER A O 1
ATOM 705 N N . PRO A 1 87 ? 10.266 -1.206 -21.892 1.00 71.06 87 PRO A N 1
ATOM 706 C CA . PRO A 1 87 ? 9.009 -1.625 -22.518 1.00 71.06 87 PRO A CA 1
ATOM 707 C C . PRO A 1 87 ? 8.652 -3.090 -22.218 1.00 71.06 87 PRO A C 1
ATOM 709 O O . PRO A 1 87 ? 7.475 -3.435 -22.212 1.00 71.06 87 PRO A O 1
ATOM 712 N N . ASP A 1 88 ? 9.640 -3.922 -21.874 1.00 72.19 88 ASP A N 1
ATOM 713 C CA . ASP A 1 88 ? 9.468 -5.360 -21.593 1.00 72.19 88 ASP A CA 1
ATOM 714 C C . ASP A 1 88 ? 8.724 -5.658 -20.289 1.00 72.19 88 ASP A C 1
ATOM 716 O O . ASP A 1 88 ? 8.314 -6.790 -20.029 1.00 72.19 88 ASP A O 1
ATOM 720 N N . LYS A 1 89 ? 8.596 -4.652 -19.418 1.00 73.88 89 LYS A N 1
ATOM 721 C CA . LYS A 1 89 ? 7.963 -4.795 -18.110 1.00 73.88 89 LYS A CA 1
ATOM 722 C C . LYS A 1 89 ? 6.647 -4.049 -18.097 1.00 73.88 89 LYS A C 1
ATOM 724 O O . LYS A 1 89 ? 6.589 -2.854 -18.372 1.00 73.88 89 LYS A O 1
ATOM 729 N N . THR A 1 90 ? 5.596 -4.732 -17.666 1.00 74.62 90 THR A N 1
ATOM 730 C CA . THR A 1 90 ? 4.291 -4.120 -17.444 1.00 74.62 90 THR A CA 1
ATOM 731 C C . THR A 1 90 ? 4.395 -3.047 -16.365 1.00 74.62 90 THR A C 1
ATOM 733 O O . THR A 1 90 ? 4.726 -3.325 -15.214 1.00 74.62 90 THR A O 1
ATOM 736 N N . GLN A 1 91 ? 4.117 -1.798 -16.730 1.00 71.88 91 GLN A N 1
ATOM 737 C CA . GLN A 1 91 ? 4.310 -0.665 -15.821 1.00 71.88 91 GLN A CA 1
ATOM 738 C C . GLN A 1 91 ? 3.032 -0.211 -15.108 1.00 71.88 91 GLN A C 1
ATOM 740 O O . GLN A 1 91 ? 3.095 0.632 -14.209 1.00 71.88 91 GLN A O 1
ATOM 745 N N . LYS A 1 92 ? 1.873 -0.760 -15.478 1.00 78.00 92 LYS A N 1
ATOM 746 C CA . LYS A 1 92 ? 0.570 -0.405 -14.902 1.00 78.00 92 LYS A CA 1
ATOM 747 C C . LYS A 1 92 ? 0.246 -1.309 -13.712 1.00 78.00 92 LYS A C 1
ATOM 749 O O . LYS A 1 92 ? 0.624 -2.474 -13.701 1.00 78.00 92 LYS A O 1
ATOM 754 N N . LEU A 1 93 ? -0.476 -0.763 -12.727 1.00 78.38 93 LEU A N 1
ATOM 755 C CA . LEU A 1 93 ? -0.978 -1.532 -11.574 1.00 78.38 93 LEU A CA 1
ATOM 756 C C . LEU A 1 93 ? -1.902 -2.671 -12.007 1.00 78.38 93 LEU A C 1
ATOM 758 O O . LEU A 1 93 ? -1.918 -3.733 -11.396 1.00 78.38 93 LEU A O 1
ATOM 762 N N . TYR A 1 94 ? -2.665 -2.424 -13.066 1.00 79.06 94 TYR A N 1
ATOM 763 C CA . TYR A 1 94 ? -3.564 -3.382 -13.668 1.00 79.06 94 TYR A CA 1
ATOM 764 C C . TYR A 1 94 ? -3.410 -3.293 -15.183 1.00 79.06 94 TYR A C 1
ATOM 766 O O . TYR A 1 94 ? -3.561 -2.219 -15.770 1.00 79.06 94 TYR A O 1
ATOM 774 N N . THR A 1 95 ? -3.075 -4.419 -15.800 1.00 75.00 95 THR A N 1
ATOM 775 C CA . THR A 1 95 ? -3.017 -4.583 -17.251 1.00 75.00 95 THR A CA 1
ATOM 776 C C . THR A 1 95 ? -3.829 -5.820 -17.587 1.00 75.00 95 THR A C 1
ATOM 778 O O . THR A 1 95 ? -3.502 -6.920 -17.144 1.00 75.00 95 THR A O 1
ATOM 781 N N . THR A 1 96 ? -4.882 -5.643 -18.380 1.00 77.50 96 THR A N 1
ATOM 782 C CA . THR A 1 96 ? -5.584 -6.758 -19.016 1.00 77.50 96 THR A CA 1
ATOM 783 C C . THR A 1 96 ? -4.671 -7.350 -20.088 1.00 77.50 96 THR A C 1
ATOM 785 O O . THR A 1 96 ? -4.112 -6.616 -20.905 1.00 77.50 96 THR A O 1
ATOM 788 N N . ASN A 1 97 ? -4.485 -8.673 -20.059 1.00 69.00 97 ASN A N 1
ATOM 789 C CA . ASN A 1 97 ? -3.452 -9.392 -20.814 1.00 69.00 97 ASN A CA 1
ATOM 790 C C . ASN A 1 97 ? -3.533 -9.265 -22.350 1.00 69.00 97 ASN A C 1
ATOM 792 O O . ASN A 1 97 ? -2.585 -9.646 -23.029 1.00 69.00 97 ASN A O 1
ATOM 796 N N . GLU A 1 98 ? -4.622 -8.739 -22.909 1.00 61.19 98 GLU A N 1
ATOM 797 C CA . GLU A 1 98 ? -4.845 -8.741 -24.359 1.00 61.19 98 GLU A CA 1
ATOM 798 C C . GLU A 1 98 ? -3.889 -7.842 -25.155 1.00 61.19 98 GLU A C 1
ATOM 800 O O . GLU A 1 98 ? -3.525 -8.211 -26.265 1.00 61.19 98 GLU A O 1
ATOM 805 N N . ASN A 1 99 ? -3.415 -6.719 -24.599 1.00 60.97 99 ASN A N 1
ATOM 806 C CA . ASN A 1 99 ? -2.754 -5.671 -25.398 1.00 60.97 99 ASN A CA 1
ATOM 807 C C . ASN A 1 99 ? -1.355 -5.248 -24.906 1.00 60.97 99 ASN A C 1
ATOM 809 O O . ASN A 1 99 ? -0.899 -4.163 -25.256 1.00 60.97 99 ASN A O 1
ATOM 813 N N . TRP A 1 100 ? -0.670 -6.037 -24.063 1.00 61.00 100 TRP A N 1
ATOM 814 C CA . TRP A 1 100 ? 0.651 -5.636 -23.527 1.00 61.00 100 TRP A CA 1
ATOM 815 C C . TRP A 1 100 ? 1.861 -6.177 -24.293 1.00 61.00 100 TRP A C 1
ATOM 817 O O . TRP A 1 100 ? 2.989 -5.879 -23.911 1.00 61.00 100 TRP A O 1
ATOM 827 N N . LYS A 1 101 ? 1.662 -6.958 -25.357 1.00 63.72 101 LYS A N 1
ATOM 828 C CA . LYS A 1 101 ? 2.786 -7.483 -26.141 1.00 63.72 101 LYS A CA 1
ATOM 829 C C . LYS A 1 101 ? 3.552 -6.348 -26.826 1.00 63.72 101 LYS A C 1
ATOM 831 O O . LYS A 1 101 ? 2.950 -5.365 -27.256 1.00 63.72 101 LYS A O 1
ATOM 836 N N . LEU A 1 102 ? 4.872 -6.522 -26.939 1.00 60.34 102 LEU A N 1
ATOM 837 C CA . LEU A 1 102 ? 5.718 -5.703 -27.804 1.00 60.34 102 LEU A CA 1
ATOM 838 C C . LEU A 1 102 ? 5.126 -5.715 -29.219 1.00 60.34 102 LEU A C 1
ATOM 840 O O . LEU A 1 102 ? 4.952 -6.781 -29.809 1.00 60.34 102 LEU A O 1
ATOM 844 N N . ASP A 1 103 ? 4.804 -4.532 -29.734 1.00 67.81 103 ASP A N 1
ATOM 845 C CA . ASP A 1 103 ? 4.417 -4.324 -31.129 1.00 67.81 103 ASP A CA 1
ATOM 846 C C . ASP A 1 103 ? 5.530 -4.870 -32.044 1.00 67.81 103 ASP A C 1
ATOM 848 O O . ASP A 1 103 ? 6.714 -4.735 -31.717 1.00 67.81 103 ASP A O 1
ATOM 852 N N . GLU A 1 104 ? 5.198 -5.475 -33.186 1.00 73.94 104 GLU A N 1
ATOM 853 C CA . GLU A 1 104 ? 6.178 -6.113 -34.087 1.00 73.94 104 GLU A CA 1
ATOM 854 C C . GLU A 1 104 ? 7.310 -5.146 -34.475 1.00 73.94 104 GLU A C 1
ATOM 856 O O . GLU A 1 104 ? 8.480 -5.527 -34.566 1.00 73.94 104 GLU A O 1
ATOM 861 N N . ARG A 1 105 ? 6.976 -3.855 -34.568 1.00 69.69 105 ARG A N 1
ATOM 862 C CA . ARG A 1 105 ? 7.920 -2.766 -34.847 1.00 69.69 105 ARG A CA 1
ATOM 863 C C . ARG A 1 105 ? 8.991 -2.593 -33.774 1.00 69.69 105 ARG A C 1
ATOM 865 O O . ARG A 1 105 ? 10.123 -2.242 -34.086 1.00 69.69 105 ARG A O 1
ATOM 872 N N . THR A 1 106 ? 8.665 -2.841 -32.508 1.00 72.38 106 THR A N 1
ATOM 873 C CA . THR A 1 106 ? 9.649 -2.743 -31.416 1.00 72.38 106 THR A CA 1
ATOM 874 C C . THR A 1 106 ? 10.674 -3.873 -31.478 1.00 72.38 106 THR A C 1
ATOM 876 O O . THR A 1 106 ? 11.861 -3.632 -31.267 1.00 72.38 106 THR A O 1
ATOM 879 N N . ILE A 1 107 ? 10.246 -5.073 -31.882 1.00 77.81 107 ILE A N 1
ATOM 880 C CA . ILE A 1 107 ? 11.126 -6.231 -32.088 1.00 77.81 107 ILE A CA 1
ATOM 881 C C . ILE A 1 107 ? 12.084 -5.978 -33.262 1.00 77.81 107 ILE A C 1
ATOM 883 O O . ILE A 1 107 ? 13.265 -6.321 -33.189 1.00 77.81 107 ILE A O 1
ATOM 887 N N . GLU A 1 108 ? 11.596 -5.371 -34.344 1.00 83.75 108 GLU A N 1
ATOM 888 C CA . GLU A 1 108 ? 12.415 -5.003 -35.503 1.00 83.75 108 GLU A CA 1
ATOM 889 C C . GLU A 1 108 ? 13.474 -3.953 -35.145 1.00 83.75 108 GLU A C 1
ATOM 891 O O . GLU A 1 108 ? 14.655 -4.137 -35.444 1.00 83.75 108 GLU A O 1
ATOM 896 N N . VAL A 1 109 ? 13.087 -2.902 -34.416 1.00 82.44 109 VAL A N 1
ATOM 897 C CA . VAL A 1 109 ? 14.021 -1.870 -33.939 1.00 82.44 109 VAL A CA 1
ATOM 898 C C . VAL A 1 109 ? 15.104 -2.467 -33.036 1.00 82.44 109 VAL A C 1
ATOM 900 O O . VAL A 1 109 ? 16.268 -2.084 -33.146 1.00 82.44 109 VAL A O 1
ATOM 903 N N . GLU A 1 110 ? 14.773 -3.434 -32.176 1.00 78.12 110 GLU A N 1
ATOM 904 C CA . GLU A 1 110 ? 15.775 -4.126 -31.357 1.00 78.12 110 GLU A CA 1
ATOM 905 C C . GLU A 1 110 ? 16.740 -4.994 -32.166 1.00 78.12 110 GLU A C 1
ATOM 907 O O . GLU A 1 110 ? 17.927 -5.050 -31.836 1.00 78.12 110 GLU A O 1
ATOM 912 N N . LYS A 1 111 ? 16.256 -5.679 -33.208 1.00 85.19 111 LYS A N 1
ATOM 913 C CA . LYS A 1 111 ? 17.115 -6.452 -34.117 1.00 85.19 111 LYS A CA 1
ATOM 914 C C . LYS A 1 111 ? 18.098 -5.534 -34.833 1.00 85.19 111 LYS A C 1
ATOM 916 O O . LYS A 1 111 ? 19.301 -5.755 -34.733 1.00 85.19 111 LYS A O 1
ATOM 921 N N . LEU A 1 112 ? 17.601 -4.445 -35.419 1.00 85.12 112 LEU A N 1
ATOM 922 C CA . LEU A 1 112 ? 18.432 -3.429 -36.065 1.00 85.12 112 LEU A CA 1
ATOM 923 C C . LEU A 1 112 ? 19.443 -2.827 -35.079 1.00 85.12 112 LEU A C 1
ATOM 925 O O . LEU A 1 112 ? 20.617 -2.670 -35.399 1.00 85.12 112 LEU A O 1
ATOM 929 N N . ARG A 1 113 ? 19.034 -2.555 -33.833 1.00 80.12 113 ARG A N 1
ATOM 930 C CA . ARG A 1 113 ? 19.939 -2.045 -32.791 1.00 80.12 113 ARG A CA 1
ATOM 931 C C . ARG A 1 113 ? 21.078 -3.021 -32.467 1.00 80.12 113 ARG A C 1
ATOM 933 O O . ARG A 1 113 ? 22.208 -2.575 -32.260 1.00 80.12 113 ARG A O 1
ATOM 940 N N . LYS A 1 114 ? 20.789 -4.328 -32.425 1.00 83.19 114 LYS A N 1
ATOM 941 C CA . LYS A 1 114 ? 21.785 -5.396 -32.216 1.00 83.19 114 LYS A CA 1
ATOM 942 C C . LYS A 1 114 ? 22.734 -5.524 -33.410 1.00 83.19 114 LYS A C 1
ATOM 944 O O . LYS A 1 114 ? 23.931 -5.676 -33.200 1.00 83.19 114 LYS A O 1
ATOM 949 N N . GLU A 1 115 ? 22.222 -5.401 -34.631 1.00 86.50 115 GLU A N 1
ATOM 950 C CA . GLU A 1 115 ? 23.015 -5.431 -35.870 1.00 86.50 115 GLU A CA 1
ATOM 951 C C . GLU A 1 115 ? 23.962 -4.228 -35.993 1.00 86.50 115 GLU A C 1
ATOM 953 O O . GLU A 1 115 ? 25.094 -4.371 -36.446 1.00 86.50 115 GLU A O 1
ATOM 958 N N . ILE A 1 116 ? 23.536 -3.052 -35.526 1.00 85.25 116 ILE A N 1
ATOM 959 C CA . ILE A 1 116 ? 24.324 -1.809 -35.568 1.00 85.25 116 ILE A CA 1
ATOM 960 C C . ILE A 1 116 ? 25.368 -1.750 -34.427 1.00 85.25 116 ILE A C 1
ATOM 962 O O . ILE A 1 116 ? 26.195 -0.841 -34.379 1.00 85.25 116 ILE A O 1
ATOM 966 N N . GLY A 1 117 ? 25.367 -2.712 -33.493 1.00 74.94 117 GLY A N 1
ATOM 967 C CA . GLY A 1 117 ? 26.331 -2.769 -32.385 1.00 74.94 117 GLY A CA 1
ATOM 968 C C . GLY A 1 117 ? 26.166 -1.648 -31.349 1.00 74.94 117 GLY A C 1
ATOM 969 O O . GLY A 1 117 ? 27.080 -1.371 -30.575 1.00 74.94 117 GLY A O 1
ATOM 970 N N . SER A 1 118 ? 25.004 -0.987 -31.313 1.00 65.50 118 SER A N 1
ATOM 971 C CA . SER A 1 118 ? 24.731 0.135 -30.407 1.00 65.50 118 SER A CA 1
ATOM 972 C C . SER A 1 118 ? 24.173 -0.360 -29.066 1.00 65.50 118 SER A C 1
ATOM 974 O O . SER A 1 118 ? 23.007 -0.147 -28.718 1.00 65.50 118 SER A O 1
ATOM 976 N N . THR A 1 119 ? 25.010 -1.068 -28.307 1.00 49.59 119 THR A N 1
ATOM 977 C CA . THR A 1 119 ? 24.739 -1.440 -26.911 1.00 49.59 119 THR A CA 1
ATOM 978 C C . THR A 1 119 ? 25.347 -0.404 -25.970 1.00 49.59 119 THR A C 1
ATOM 980 O O . THR A 1 119 ? 26.515 -0.495 -25.601 1.00 49.59 119 THR A O 1
ATOM 983 N N . HIS A 1 120 ? 24.525 0.575 -25.595 1.00 46.06 120 HIS A N 1
ATOM 984 C CA . HIS A 1 120 ? 24.702 1.470 -24.452 1.00 46.06 120 HIS A CA 1
ATOM 985 C C . HIS A 1 120 ? 23.391 1.546 -23.666 1.00 46.06 120 HIS A C 1
ATOM 987 O O . HIS A 1 120 ? 22.309 1.467 -24.307 1.00 46.06 120 HIS A O 1
#

Sequence (120 aa):
MQPITDKKFGSHRAYRTAEMMQKIKDPEKMKVFGLYAFRRHKEVIPLVAIISVATIGCIAFSMYTMTKPDVQFSRKDKIPSWMRYSPDKTQKLYTTNENWKLDERTIEVEKLRKEIGSTH

Secondary structure (DSSP, 8-state):
--------SS-HHHHHHHHHHHHHS-HHHHHHHHHHHHHH-TTHHHHHHHHHHHHHHHHHHHHHHHTSTT-----S----GGGG--TTS--SSS--GGG-SPPHHHHHHHHHHHHTT---

Foldseek 3Di:
DDDDDDDPDPPVVVVVVVVVVVVVVCVVVVVVVVVVVCVVPVVCVVVVVVVVCVVVVVVVVVVLVVPQLQDDDPDPDPDDSVVVDDLVDDRDPDDDPPPSDDDVVNVVVVVVCVVVVVDD

Radius of gyration: 31.63 Å; chains: 1; bounding box: 49×29×108 Å

Organism: Rhipicephalus microplus (NCBI:txid6941)

InterPro domains:
  IPR010530 NADH-ubiquinone reductase complex 1 MLRQ subunit [PF06522] (39-89)
  IPR010530 NADH-ubiquinone reductase complex 1 MLRQ subunit [PTHR14256] (34-104)

pLDDT: mean 73.4, std 13.24, range [38.72, 97.12]